Protein AF-A0A2H1W0L1-F1 (afdb_monomer_lite)

Secondary structure (DSSP, 8-state):
-GGGGS--TT-TT--EEEEEE-TTT----TTHHHHHHIIIIISTT-SEEEEEEGGG-GGGGGGTT-SS-EEEEEE------TT--S----TTTT-EEEEEEES--HHHHHHHHHHHHHHHHHHHTT-------B-SSSPPHHHHS-----

Structure (mmCIF, N/CA/C/O backbone):
data_AF-A0A2H1W0L1-F1
#
_entry.id   AF-A0A2H1W0L1-F1
#
loop_
_atom_site.group_PDB
_atom_site.id
_atom_site.type_symbol
_atom_site.label_atom_id
_atom_site.label_alt_id
_atom_site.label_comp_id
_atom_site.label_asym_id
_atom_site.label_entity_id
_atom_site.label_seq_id
_atom_site.pdbx_PDB_ins_code
_atom_site.Cartn_x
_atom_site.Cartn_y
_atom_site.Cartn_z
_atom_site.occupancy
_atom_site.B_iso_or_equiv
_atom_site.auth_seq_id
_atom_site.auth_comp_id
_atom_site.auth_asym_id
_atom_site.auth_atom_id
_atom_site.pdbx_PDB_model_num
ATOM 1 N N . PRO A 1 1 ? -4.816 -17.969 -5.662 1.00 41.06 1 PRO A N 1
ATOM 2 C CA . PRO A 1 1 ? -3.699 -17.313 -4.923 1.00 41.06 1 PRO A CA 1
ATOM 3 C C . PRO A 1 1 ? -4.133 -16.098 -4.077 1.00 41.06 1 PRO A C 1
ATOM 5 O O . PRO A 1 1 ? -3.754 -16.026 -2.918 1.00 41.06 1 PRO A O 1
ATOM 8 N N . VAL A 1 2 ? -5.001 -15.213 -4.593 1.00 36.25 2 VAL A N 1
ATOM 9 C CA . VAL A 1 2 ? -5.600 -14.073 -3.842 1.00 36.25 2 VAL A CA 1
ATOM 10 C C . VAL A 1 2 ? -6.510 -14.516 -2.690 1.00 36.25 2 VAL A C 1
ATOM 12 O O . VAL A 1 2 ? -6.601 -13.862 -1.660 1.00 36.25 2 VAL A O 1
ATOM 15 N N . ILE A 1 3 ? -7.127 -15.689 -2.841 1.00 40.53 3 ILE A N 1
ATOM 16 C CA . ILE A 1 3 ? -8.092 -16.260 -1.894 1.00 40.53 3 ILE A CA 1
ATOM 17 C C . ILE A 1 3 ? -7.439 -16.629 -0.545 1.00 40.53 3 ILE A C 1
ATOM 19 O O . ILE A 1 3 ? -8.099 -16.557 0.485 1.00 40.53 3 ILE A O 1
ATOM 23 N N . TYR A 1 4 ? -6.139 -16.949 -0.508 1.00 39.22 4 TYR A N 1
ATOM 24 C CA . TYR A 1 4 ? -5.483 -17.420 0.723 1.00 39.22 4 TYR A CA 1
ATOM 25 C C . TYR A 1 4 ? -5.163 -16.319 1.740 1.00 39.22 4 TYR A C 1
ATOM 27 O O . TYR A 1 4 ? -4.994 -16.613 2.921 1.00 39.22 4 TYR A O 1
ATOM 35 N N . ILE A 1 5 ? -5.110 -15.054 1.316 1.00 45.59 5 ILE A N 1
ATOM 36 C CA . ILE A 1 5 ? -4.876 -13.921 2.227 1.00 45.59 5 ILE A CA 1
ATOM 37 C C . ILE A 1 5 ? -6.193 -13.474 2.895 1.00 45.59 5 ILE A C 1
ATOM 39 O O . ILE A 1 5 ? -6.174 -12.802 3.923 1.00 45.59 5 ILE A O 1
ATOM 43 N N . LEU A 1 6 ? -7.340 -13.911 2.363 1.00 44.84 6 LEU A N 1
ATOM 44 C CA . LEU A 1 6 ? -8.675 -13.434 2.734 1.00 44.84 6 LEU A CA 1
ATOM 45 C C . LEU A 1 6 ? -9.451 -14.400 3.654 1.00 44.84 6 LEU A C 1
ATOM 47 O O . LEU A 1 6 ? -10.567 -14.102 4.043 1.00 44.84 6 LEU A O 1
ATOM 51 N N . THR A 1 7 ? -8.893 -15.550 4.044 1.00 39.88 7 THR A N 1
ATOM 52 C CA . THR A 1 7 ? -9.587 -16.552 4.891 1.00 39.88 7 THR A CA 1
ATOM 53 C C . THR A 1 7 ? -9.192 -16.541 6.373 1.00 39.88 7 THR A C 1
ATOM 55 O O . THR A 1 7 ? -9.653 -17.382 7.143 1.00 39.88 7 THR A O 1
ATOM 58 N N . LEU A 1 8 ? -8.343 -15.611 6.813 1.00 42.34 8 LEU A N 1
ATOM 59 C CA . LEU A 1 8 ? -7.947 -15.496 8.219 1.00 42.34 8 LEU A CA 1
ATOM 60 C C . LEU A 1 8 ? -8.859 -14.495 8.939 1.00 42.34 8 LEU A C 1
ATOM 62 O O . LEU A 1 8 ? -8.563 -13.302 8.978 1.00 42.34 8 LEU A O 1
ATOM 66 N N . GLY A 1 9 ? -9.917 -15.028 9.564 1.00 39.09 9 GLY A N 1
ATOM 67 C CA . GLY A 1 9 ? -10.988 -14.361 10.334 1.00 39.09 9 GLY A CA 1
ATOM 68 C C . GLY A 1 9 ? -10.601 -13.299 11.380 1.00 39.09 9 GLY A C 1
ATOM 69 O O . GLY A 1 9 ? -11.477 -12.750 12.039 1.00 39.09 9 GLY A O 1
ATOM 70 N N . ALA A 1 10 ? -9.311 -13.002 11.559 1.00 41.56 10 ALA A N 1
ATOM 71 C CA . ALA A 1 10 ? -8.772 -12.011 12.490 1.00 41.56 10 ALA A CA 1
ATOM 72 C C . ALA A 1 10 ? -8.066 -10.819 11.803 1.00 41.56 10 ALA A C 1
ATOM 74 O O . ALA A 1 10 ? -7.763 -9.832 12.469 1.00 41.56 10 ALA A O 1
ATOM 75 N N . LEU A 1 11 ? -7.821 -10.869 10.484 1.00 50.84 11 LEU A N 1
ATOM 76 C CA . LEU A 1 11 ? -7.166 -9.788 9.716 1.00 50.84 11 LEU A CA 1
ATOM 77 C C . LEU A 1 11 ? -8.156 -8.742 9.169 1.00 50.84 11 LEU A C 1
ATOM 79 O O . LEU A 1 11 ? -7.740 -7.787 8.517 1.00 50.84 11 LEU A O 1
ATOM 83 N N . HIS A 1 12 ? -9.454 -8.901 9.446 1.00 57.06 12 HIS A N 1
ATOM 84 C CA . HIS A 1 12 ? -10.579 -8.314 8.699 1.00 57.06 12 HIS A CA 1
ATOM 85 C C . HIS A 1 12 ? -10.745 -6.781 8.815 1.00 57.06 12 HIS A C 1
ATOM 87 O O . HIS A 1 12 ? -11.762 -6.240 8.399 1.00 57.06 12 HIS A O 1
ATOM 93 N N . ALA A 1 13 ? -9.769 -6.053 9.362 1.00 68.62 13 ALA A N 1
ATOM 94 C CA . ALA A 1 13 ? -9.829 -4.592 9.441 1.00 68.62 13 ALA A CA 1
ATOM 95 C C . ALA A 1 13 ? -8.471 -3.887 9.337 1.00 68.62 13 ALA A C 1
ATOM 97 O O . ALA A 1 13 ? -8.425 -2.665 9.451 1.00 68.62 13 ALA A O 1
ATOM 98 N N . LEU A 1 14 ? -7.361 -4.610 9.157 1.00 79.81 14 LEU A N 1
ATOM 99 C CA . LEU A 1 14 ? -6.056 -3.955 9.100 1.00 79.81 14 LEU A CA 1
ATOM 100 C C . LEU A 1 14 ? -5.860 -3.254 7.747 1.00 79.81 14 LEU A C 1
ATOM 102 O O . LEU A 1 14 ? -6.313 -3.772 6.723 1.00 79.81 14 LEU A O 1
ATOM 106 N N . PRO A 1 15 ? -5.171 -2.102 7.709 1.00 87.19 15 PRO A N 1
ATOM 107 C CA . PRO A 1 15 ? -4.677 -1.555 6.457 1.00 87.19 15 PRO A CA 1
ATOM 108 C C . PRO A 1 15 ? -3.723 -2.547 5.777 1.00 87.19 15 PRO A C 1
ATOM 110 O O . PRO A 1 15 ? -2.938 -3.247 6.429 1.00 87.19 15 PRO A O 1
ATOM 113 N N . ILE A 1 16 ? -3.794 -2.588 4.449 1.00 89.88 16 ILE A N 1
ATOM 114 C CA . ILE A 1 16 ? -2.975 -3.449 3.598 1.00 89.88 16 ILE A CA 1
ATOM 115 C C . ILE A 1 16 ? -2.167 -2.554 2.660 1.00 89.88 16 ILE A C 1
ATOM 117 O O . ILE A 1 16 ? -2.737 -1.735 1.948 1.00 89.88 16 ILE A O 1
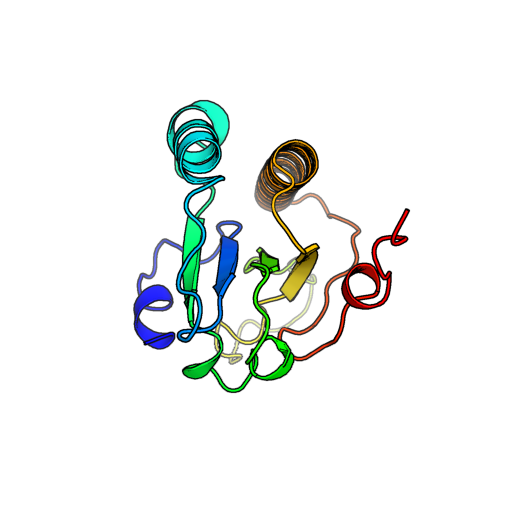ATOM 121 N N . GLY A 1 17 ? -0.850 -2.728 2.634 1.00 91.44 17 GLY A N 1
ATOM 122 C CA . GLY A 1 17 ? 0.007 -2.257 1.551 1.00 91.44 17 GLY A CA 1
ATOM 123 C C . GLY A 1 17 ? 0.331 -3.423 0.621 1.00 91.44 17 GLY A C 1
ATOM 124 O O . GLY A 1 17 ? 0.834 -4.453 1.065 1.00 91.44 17 GLY A O 1
ATOM 125 N N . ALA A 1 18 ? 0.037 -3.282 -0.663 1.00 92.19 18 ALA A N 1
ATOM 126 C CA . ALA A 1 18 ? 0.324 -4.277 -1.682 1.00 92.19 18 ALA A CA 1
ATOM 127 C C . ALA A 1 18 ? 1.395 -3.751 -2.637 1.00 92.19 18 ALA A C 1
ATOM 129 O O . ALA A 1 18 ? 1.230 -2.706 -3.261 1.00 92.19 18 ALA A O 1
ATOM 130 N N . GLU A 1 19 ? 2.484 -4.497 -2.757 1.00 93.62 19 GLU A N 1
ATOM 131 C CA . GLU A 1 19 ? 3.440 -4.376 -3.844 1.00 93.62 19 GLU A CA 1
ATOM 132 C C . GLU A 1 19 ? 2.932 -5.210 -5.021 1.00 93.62 19 GLU A C 1
ATOM 134 O O . GLU A 1 19 ? 2.975 -6.441 -4.994 1.00 93.62 19 GLU A O 1
ATOM 139 N N . ILE A 1 20 ? 2.436 -4.536 -6.047 1.00 93.88 20 ILE A N 1
ATOM 140 C CA . ILE A 1 20 ? 1.946 -5.142 -7.275 1.00 93.88 20 ILE A CA 1
ATOM 141 C C . ILE A 1 20 ? 3.097 -5.177 -8.277 1.00 93.88 20 ILE A C 1
ATOM 143 O O . ILE A 1 20 ? 3.672 -4.138 -8.612 1.00 93.88 20 ILE A O 1
ATOM 147 N N . PHE A 1 21 ? 3.422 -6.372 -8.763 1.00 92.81 21 PHE A N 1
ATOM 148 C CA . PHE A 1 21 ? 4.523 -6.585 -9.698 1.00 92.81 21 PHE A CA 1
ATOM 149 C C . PHE A 1 21 ? 4.108 -7.473 -10.872 1.00 92.81 21 PHE A C 1
ATOM 151 O O . PHE A 1 21 ? 3.166 -8.257 -10.780 1.00 92.81 21 PHE A O 1
ATOM 158 N N . SER A 1 22 ? 4.835 -7.356 -11.981 1.00 91.06 22 SER A N 1
ATOM 159 C CA . SER A 1 22 ? 4.715 -8.252 -13.133 1.00 91.06 22 SER A CA 1
ATOM 160 C C . SER A 1 22 ? 5.688 -9.423 -12.984 1.00 91.06 22 SER A C 1
ATOM 162 O O . SER A 1 22 ? 6.864 -9.220 -12.674 1.00 91.06 22 SER A O 1
ATOM 164 N N . ASN A 1 23 ? 5.237 -10.647 -13.251 1.00 90.62 23 ASN A N 1
ATOM 165 C CA . ASN A 1 23 ? 6.035 -11.874 -13.163 1.00 90.62 23 ASN A CA 1
ATOM 166 C C . ASN A 1 23 ? 7.288 -11.837 -14.051 1.00 90.62 23 ASN A C 1
ATOM 168 O O . ASN A 1 23 ? 8.280 -12.486 -13.733 1.00 90.62 23 ASN A O 1
ATOM 172 N N . ALA A 1 24 ? 7.268 -11.052 -15.133 1.00 89.06 24 ALA A N 1
ATOM 173 C CA . ALA A 1 24 ? 8.428 -10.868 -16.004 1.00 89.06 24 ALA A CA 1
ATOM 174 C C . ALA A 1 24 ? 9.603 -10.149 -15.311 1.00 89.06 24 ALA A C 1
ATOM 176 O O . ALA A 1 24 ? 10.752 -10.359 -15.693 1.00 89.06 24 ALA A O 1
ATOM 177 N N . PHE A 1 25 ? 9.321 -9.313 -14.308 1.00 88.56 25 PHE A N 1
ATOM 178 C CA . PHE A 1 25 ? 10.322 -8.513 -13.590 1.00 88.56 25 PHE A CA 1
ATOM 179 C C . PHE A 1 25 ? 10.491 -8.951 -12.129 1.00 88.56 25 PHE A C 1
ATOM 181 O O . PHE A 1 25 ? 11.540 -8.717 -11.532 1.00 88.56 25 PHE A O 1
ATOM 188 N N . GLY A 1 26 ? 9.488 -9.639 -11.579 1.00 88.38 26 GLY A N 1
ATOM 189 C CA . GLY A 1 26 ? 9.470 -10.097 -10.196 1.00 88.38 26 GLY A CA 1
ATOM 190 C C . GLY A 1 26 ? 9.221 -8.966 -9.191 1.00 88.38 26 GLY A C 1
ATOM 191 O O . GLY A 1 26 ? 9.059 -7.804 -9.570 1.00 88.38 26 GLY A O 1
ATOM 192 N N . PRO A 1 27 ? 9.158 -9.303 -7.893 1.00 87.75 27 PRO A N 1
ATOM 193 C CA . PRO A 1 27 ? 9.007 -8.310 -6.843 1.00 87.75 27 PRO A CA 1
ATOM 194 C C . PRO A 1 27 ? 10.282 -7.475 -6.675 1.00 87.75 27 PRO A C 1
ATOM 196 O O . PRO A 1 27 ? 11.403 -7.986 -6.691 1.00 87.75 27 PRO A O 1
ATOM 199 N N . CYS A 1 28 ? 10.102 -6.189 -6.421 1.00 87.00 28 CYS A N 1
ATOM 200 C CA . CYS A 1 28 ? 11.132 -5.268 -5.989 1.00 87.00 28 CYS A CA 1
ATOM 201 C C . CYS A 1 28 ? 11.543 -5.549 -4.534 1.00 87.00 28 CYS A C 1
ATOM 203 O O . CYS A 1 28 ? 10.715 -5.726 -3.641 1.00 87.00 28 CYS A O 1
ATOM 205 N N . SER A 1 29 ? 12.850 -5.554 -4.269 1.00 87.06 29 SER A N 1
ATOM 206 C CA . SER A 1 29 ? 13.396 -5.683 -2.910 1.00 87.06 29 SER A CA 1
ATOM 207 C C . SER A 1 29 ? 13.845 -4.352 -2.305 1.00 87.06 29 SER A C 1
ATOM 209 O O . SER A 1 29 ? 14.223 -4.291 -1.133 1.00 87.06 29 SER A O 1
ATOM 211 N N . ALA A 1 30 ? 13.805 -3.262 -3.079 1.00 87.00 30 ALA A N 1
ATOM 212 C CA . ALA A 1 30 ? 14.405 -1.990 -2.686 1.00 87.00 30 ALA A CA 1
ATOM 213 C C . ALA A 1 30 ? 13.777 -1.396 -1.411 1.00 87.00 30 ALA A C 1
ATOM 215 O O . ALA A 1 30 ? 14.469 -0.733 -0.638 1.00 87.00 30 ALA A O 1
ATOM 216 N N . LEU A 1 31 ? 12.492 -1.673 -1.157 1.00 86.31 31 LEU A N 1
ATOM 217 C CA . LEU A 1 31 ? 11.776 -1.210 0.036 1.00 86.31 31 LEU A CA 1
ATOM 218 C C . LEU A 1 31 ? 11.654 -2.265 1.151 1.00 86.31 31 LEU A C 1
ATOM 220 O O . LEU A 1 31 ? 11.117 -1.952 2.213 1.00 86.31 31 LEU A O 1
ATOM 224 N N . ASP A 1 32 ? 12.217 -3.469 1.005 1.00 87.19 32 ASP A N 1
ATOM 225 C CA . ASP A 1 32 ? 12.046 -4.558 1.988 1.00 87.19 32 ASP A CA 1
ATOM 226 C C . ASP A 1 32 ? 12.550 -4.185 3.398 1.00 87.19 32 ASP A C 1
ATOM 228 O O . ASP A 1 32 ? 11.961 -4.561 4.421 1.00 87.19 32 ASP A O 1
ATOM 232 N N . ARG A 1 33 ? 13.631 -3.396 3.482 1.00 87.81 33 ARG A N 1
ATOM 233 C CA . ARG A 1 33 ? 14.148 -2.884 4.767 1.00 87.81 33 ARG A CA 1
ATOM 234 C C . ARG A 1 33 ? 13.197 -1.879 5.413 1.00 87.81 33 ARG A C 1
ATOM 236 O O . ARG A 1 33 ? 12.994 -1.918 6.629 1.00 87.81 33 ARG A O 1
ATOM 243 N N . LEU A 1 34 ? 12.604 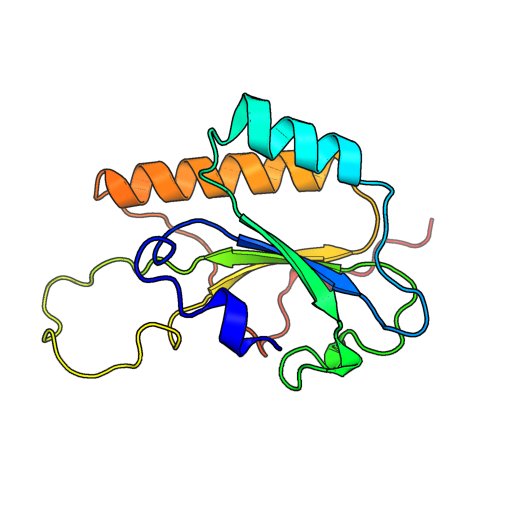-0.997 4.609 1.00 86.06 34 LEU A N 1
ATOM 244 C CA . LEU A 1 34 ? 11.595 -0.054 5.081 1.00 86.06 34 LEU A CA 1
ATOM 245 C C . LEU A 1 34 ? 10.353 -0.809 5.566 1.00 86.06 34 LEU A C 1
ATOM 247 O O . LEU A 1 34 ? 9.857 -0.524 6.651 1.00 86.06 34 LEU A O 1
ATOM 251 N N . PHE A 1 35 ? 9.915 -1.832 4.832 1.00 83.88 35 PHE A N 1
ATOM 252 C CA . PHE A 1 35 ? 8.795 -2.696 5.218 1.00 83.88 35 PHE A CA 1
ATOM 253 C C . PHE A 1 35 ? 9.026 -3.381 6.553 1.00 83.88 35 PHE A C 1
ATOM 255 O O . PHE A 1 35 ? 8.161 -3.340 7.428 1.00 83.88 35 PHE A O 1
ATOM 262 N N . SER A 1 36 ? 10.214 -3.948 6.739 1.00 83.19 36 SER A N 1
ATOM 263 C CA . SER A 1 36 ? 10.596 -4.578 8.002 1.00 83.19 36 SER A CA 1
ATOM 264 C C . SER A 1 36 ? 10.572 -3.569 9.154 1.00 83.19 36 SER A C 1
ATOM 266 O O . SER A 1 36 ? 10.035 -3.861 10.221 1.00 83.19 36 SER A O 1
ATOM 268 N N . THR A 1 37 ? 11.071 -2.352 8.915 1.00 85.19 37 THR A N 1
ATOM 269 C CA . THR A 1 37 ? 11.065 -1.258 9.899 1.00 85.19 37 THR A CA 1
ATOM 270 C C . THR A 1 37 ? 9.643 -0.835 10.260 1.00 85.19 37 THR A C 1
ATOM 272 O O . THR A 1 37 ? 9.308 -0.765 11.439 1.00 85.19 37 THR A O 1
ATOM 275 N N . ILE A 1 38 ? 8.777 -0.599 9.271 1.00 83.62 38 ILE A N 1
ATOM 276 C CA . ILE A 1 38 ? 7.381 -0.208 9.501 1.00 83.62 38 ILE A CA 1
ATOM 277 C C . ILE A 1 38 ? 6.644 -1.314 10.258 1.00 83.62 38 ILE A C 1
ATOM 279 O O . ILE A 1 38 ? 5.989 -1.042 11.266 1.00 83.62 38 ILE A O 1
ATOM 283 N N . LYS A 1 39 ? 6.772 -2.565 9.808 1.00 78.00 39 LYS A N 1
ATOM 284 C CA . LYS A 1 39 ? 6.067 -3.703 10.399 1.00 78.00 39 LYS A CA 1
ATOM 285 C C . LYS A 1 39 ? 6.450 -3.910 11.865 1.00 78.00 39 LYS A C 1
ATOM 287 O O . LYS A 1 39 ? 5.560 -3.994 12.708 1.00 78.00 39 LYS A O 1
ATOM 292 N N . MET A 1 40 ? 7.751 -3.947 12.155 1.00 74.81 40 MET A N 1
ATOM 293 C CA . MET A 1 40 ? 8.269 -4.267 13.488 1.00 74.81 40 MET A CA 1
ATOM 294 C C . MET A 1 40 ? 8.241 -3.078 14.448 1.00 74.81 40 MET A C 1
ATOM 296 O O . MET A 1 40 ? 7.899 -3.256 15.611 1.00 74.81 40 MET A O 1
ATOM 300 N N . ASN A 1 41 ? 8.585 -1.876 13.980 1.00 75.81 41 ASN A N 1
ATOM 301 C CA . ASN A 1 41 ? 8.845 -0.753 14.884 1.00 75.81 41 ASN A CA 1
ATOM 302 C C . ASN A 1 41 ? 7.675 0.225 14.989 1.00 75.81 41 ASN A C 1
ATOM 304 O O . ASN A 1 41 ? 7.529 0.873 16.020 1.00 75.81 41 ASN A O 1
ATOM 308 N N . TRP A 1 42 ? 6.884 0.406 13.925 1.00 75.88 42 TRP A N 1
ATOM 309 C CA . TRP A 1 42 ? 5.889 1.491 13.869 1.00 75.88 42 TRP A CA 1
ATOM 310 C C . TRP A 1 42 ? 4.453 0.987 13.907 1.00 75.88 42 TRP A C 1
ATOM 312 O O . TRP A 1 42 ? 3.606 1.579 14.568 1.00 75.88 42 TRP A O 1
ATOM 322 N N . SER A 1 43 ? 4.167 -0.092 13.183 1.00 78.12 43 SER A N 1
ATOM 323 C CA . SER A 1 43 ? 2.804 -0.599 13.038 1.00 78.12 43 SER A CA 1
ATOM 324 C C . SER A 1 43 ? 2.400 -1.567 14.144 1.00 78.12 43 SER A C 1
ATOM 326 O O . SER A 1 43 ? 1.206 -1.794 14.307 1.00 78.12 43 SER A O 1
ATOM 328 N N . ASP A 1 44 ? 3.351 -2.140 14.896 1.00 80.62 44 ASP A N 1
ATOM 329 C CA . ASP A 1 44 ? 3.064 -3.169 15.910 1.00 80.62 44 ASP A CA 1
ATOM 330 C C . ASP A 1 44 ? 2.209 -4.312 15.314 1.00 80.62 44 ASP A C 1
ATOM 332 O O . ASP A 1 44 ? 1.183 -4.724 15.852 1.00 80.62 44 ASP A O 1
ATOM 336 N N . GLY A 1 45 ? 2.563 -4.729 14.090 1.00 77.31 45 GLY A N 1
ATOM 337 C CA . GLY A 1 45 ? 1.826 -5.736 13.320 1.00 77.31 45 GLY A CA 1
ATOM 338 C C . GLY A 1 45 ? 0.476 -5.290 12.739 1.00 77.31 45 GLY A C 1
ATOM 339 O O . GLY A 1 45 ? -0.208 -6.113 12.134 1.00 77.31 45 GLY A O 1
ATOM 340 N N . LYS A 1 46 ? 0.082 -4.017 12.874 1.00 84.00 46 LYS A N 1
ATOM 341 C CA . LYS A 1 46 ? -1.223 -3.492 12.417 1.00 84.00 46 LYS A CA 1
ATOM 342 C C . LYS A 1 46 ? -1.250 -3.069 10.945 1.00 84.00 46 LYS A C 1
ATOM 344 O O . LYS A 1 46 ? -2.278 -2.593 10.487 1.00 84.00 46 LYS A O 1
ATOM 349 N N . LEU A 1 47 ? -0.152 -3.227 10.206 1.00 85.69 47 LEU A N 1
ATOM 350 C CA . LEU A 1 47 ? -0.103 -3.055 8.752 1.00 85.69 47 LEU A CA 1
ATOM 351 C C . LEU A 1 47 ? 0.316 -4.375 8.107 1.00 85.69 47 LEU A C 1
ATOM 353 O O . LEU A 1 47 ? 1.365 -4.936 8.440 1.00 85.69 47 LEU A O 1
ATOM 357 N N . ILE A 1 48 ? -0.491 -4.856 7.167 1.00 86.50 48 ILE A N 1
ATOM 358 C CA . ILE A 1 48 ? -0.169 -6.040 6.370 1.00 86.50 48 ILE A CA 1
ATOM 359 C C . ILE A 1 48 ? 0.555 -5.575 5.113 1.00 86.50 48 ILE A C 1
ATOM 361 O O . ILE A 1 48 ? 0.125 -4.625 4.468 1.00 86.50 48 ILE A O 1
ATOM 365 N N . LEU A 1 49 ? 1.636 -6.263 4.754 1.00 86.56 49 LEU A N 1
ATOM 366 C CA . LEU A 1 49 ? 2.364 -6.020 3.515 1.00 86.56 49 LEU A CA 1
ATOM 367 C C . LEU A 1 49 ? 2.338 -7.277 2.657 1.00 86.56 49 LEU A C 1
ATOM 369 O O . LEU A 1 49 ? 2.716 -8.353 3.126 1.00 86.56 49 LEU A O 1
ATOM 373 N N . LEU A 1 50 ? 1.862 -7.131 1.424 1.00 88.81 50 LEU A N 1
ATOM 374 C CA . LEU A 1 50 ? 1.676 -8.216 0.468 1.00 88.81 50 LEU A CA 1
ATOM 375 C C . LEU A 1 50 ? 2.524 -7.965 -0.772 1.00 88.81 50 LEU A C 1
ATOM 377 O O . LEU A 1 50 ? 2.620 -6.830 -1.228 1.00 88.81 50 LEU A O 1
ATOM 381 N N . LYS A 1 51 ? 3.073 -9.034 -1.348 1.00 91.25 51 LYS A N 1
ATOM 382 C CA . LYS A 1 51 ? 3.634 -9.021 -2.701 1.00 91.25 51 LYS A CA 1
ATOM 383 C C . LYS A 1 51 ? 2.667 -9.752 -3.615 1.00 91.25 51 LYS A C 1
ATOM 385 O O . LYS A 1 51 ? 2.256 -10.871 -3.305 1.00 91.25 51 LYS A O 1
ATOM 390 N N . VAL A 1 52 ? 2.260 -9.098 -4.692 1.00 92.31 52 VAL A N 1
ATOM 391 C CA . VAL A 1 52 ? 1.072 -9.462 -5.456 1.00 92.31 52 VAL A CA 1
ATOM 392 C C . VAL A 1 52 ? 1.411 -9.520 -6.953 1.00 92.31 52 VAL A C 1
ATOM 394 O O . VAL A 1 52 ? 1.650 -8.473 -7.556 1.00 92.31 52 VAL A O 1
ATOM 397 N N . PRO A 1 53 ? 1.424 -10.714 -7.576 1.00 92.31 53 PRO A N 1
ATOM 398 C CA . PRO A 1 53 ? 1.672 -10.842 -9.009 1.00 92.31 53 PRO A CA 1
ATOM 399 C C . PRO A 1 53 ? 0.443 -10.387 -9.813 1.00 92.31 53 PRO A C 1
ATOM 401 O O . PRO A 1 53 ? -0.621 -11.009 -9.759 1.00 92.31 53 PRO A O 1
ATOM 404 N N . ALA A 1 54 ? 0.579 -9.304 -10.580 1.00 92.81 54 ALA A N 1
ATOM 405 C CA . ALA A 1 54 ? -0.492 -8.721 -11.396 1.00 92.81 54 ALA A CA 1
ATOM 406 C C . ALA A 1 54 ? -0.975 -9.662 -12.514 1.00 92.81 54 ALA A C 1
ATOM 408 O O . ALA A 1 54 ? -2.136 -9.623 -12.932 1.00 92.81 54 ALA A O 1
ATOM 409 N N . ASP A 1 55 ? -0.094 -10.527 -13.014 1.00 91.44 55 ASP A N 1
ATOM 410 C CA . ASP A 1 55 ? -0.409 -11.461 -14.098 1.00 91.44 55 ASP A CA 1
ATOM 411 C C . ASP A 1 55 ? -1.427 -12.529 -13.679 1.00 91.44 55 ASP A C 1
ATOM 413 O O . ASP A 1 55 ? -2.205 -13.000 -14.506 1.00 91.44 55 ASP A O 1
ATOM 417 N N . GLU A 1 56 ? -1.500 -12.852 -12.386 1.00 90.75 56 GLU A N 1
ATOM 418 C CA . GLU A 1 56 ? -2.387 -13.893 -11.849 1.00 90.75 56 GLU A CA 1
ATOM 419 C C . GLU A 1 56 ? -3.761 -13.364 -11.413 1.00 90.75 56 GLU A C 1
ATOM 421 O O . GLU A 1 56 ? -4.624 -14.139 -10.996 1.00 90.75 56 GLU A O 1
ATOM 426 N N . ILE A 1 57 ? -3.967 -12.044 -11.463 1.00 88.56 57 ILE A N 1
ATOM 427 C CA . ILE A 1 57 ? -5.111 -11.381 -10.834 1.00 88.56 57 ILE A CA 1
ATOM 428 C C . ILE A 1 57 ? -5.788 -10.467 -11.846 1.00 88.56 57 ILE A C 1
ATOM 430 O O . ILE A 1 57 ? -5.237 -9.448 -12.251 1.00 88.56 57 ILE A O 1
ATOM 434 N N . GLU A 1 58 ? -7.008 -10.825 -12.239 1.00 88.44 58 GLU A N 1
ATOM 435 C CA . GLU A 1 58 ? -7.758 -10.130 -13.289 1.00 88.44 58 GLU A CA 1
ATOM 436 C C . GLU A 1 58 ? -7.986 -8.645 -12.977 1.00 88.44 58 GLU A C 1
ATOM 438 O O . GLU A 1 58 ? -7.695 -7.792 -13.811 1.00 88.44 58 GLU A O 1
ATOM 443 N N . VAL A 1 59 ? -8.389 -8.308 -11.748 1.00 88.38 59 VAL A N 1
ATOM 444 C CA . VAL A 1 59 ? -8.612 -6.908 -11.335 1.00 88.38 59 VAL A CA 1
ATOM 445 C C . VAL A 1 59 ? -7.341 -6.042 -11.393 1.00 88.38 59 VAL A C 1
ATOM 447 O O . VAL A 1 59 ? -7.413 -4.822 -11.543 1.00 88.38 59 VAL A O 1
ATOM 450 N N . LEU A 1 60 ? -6.160 -6.663 -11.344 1.00 90.94 60 LEU A N 1
ATOM 451 C CA . LEU A 1 60 ? -4.866 -5.979 -11.415 1.00 90.94 60 LEU A CA 1
ATOM 452 C C . LEU A 1 60 ? -4.251 -6.006 -12.819 1.00 90.94 60 LEU A C 1
ATOM 454 O O . LEU A 1 60 ? -3.110 -5.576 -12.993 1.00 90.94 60 LEU A O 1
ATOM 458 N N . GLN A 1 61 ? -4.995 -6.451 -13.839 1.00 90.81 61 GLN A N 1
ATOM 459 C CA . GLN A 1 61 ? -4.464 -6.605 -15.195 1.00 90.81 61 GLN A CA 1
ATOM 460 C C . GLN A 1 61 ? -3.864 -5.318 -15.782 1.00 90.81 61 GLN A C 1
ATOM 462 O O . GLN A 1 61 ? -2.933 -5.384 -16.580 1.00 90.81 61 GLN A O 1
ATOM 467 N N . ARG A 1 62 ? -4.339 -4.143 -15.344 1.00 90.38 62 ARG A N 1
ATOM 468 C CA . ARG A 1 62 ? -3.824 -2.829 -15.773 1.00 90.38 62 ARG A CA 1
ATOM 469 C C . ARG A 1 62 ? -2.362 -2.568 -15.382 1.00 90.38 62 ARG 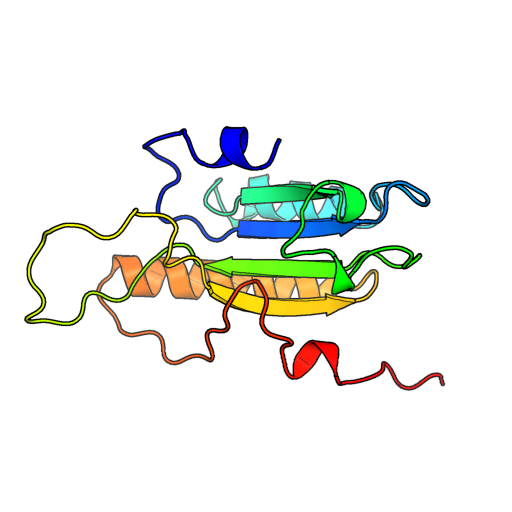A C 1
ATOM 471 O O . ARG A 1 62 ? -1.722 -1.684 -15.949 1.00 90.38 62 ARG A O 1
ATOM 478 N N . PHE A 1 63 ? -1.828 -3.335 -14.433 1.00 90.69 63 PHE A N 1
ATOM 479 C CA . PHE A 1 63 ? -0.433 -3.254 -13.993 1.00 90.69 63 PHE A CA 1
ATOM 480 C C . PHE A 1 63 ? 0.464 -4.327 -14.623 1.00 90.69 63 PHE A C 1
ATOM 482 O O . PHE A 1 63 ? 1.654 -4.388 -14.314 1.00 90.69 63 PHE A O 1
ATOM 489 N N . ARG A 1 64 ? -0.071 -5.168 -15.518 1.00 89.81 64 ARG A N 1
ATOM 490 C CA . ARG A 1 64 ? 0.727 -6.172 -16.232 1.00 89.81 64 ARG A CA 1
ATOM 491 C C . ARG A 1 64 ? 1.741 -5.518 -17.160 1.00 89.81 64 ARG A C 1
ATOM 493 O O . ARG A 1 64 ? 1.554 -4.396 -17.630 1.00 89.81 64 ARG A O 1
ATOM 500 N N . HIS A 1 65 ? 2.812 -6.261 -17.435 1.00 86.81 65 HIS A N 1
ATOM 501 C CA . HIS A 1 65 ? 3.884 -5.873 -18.360 1.00 86.81 65 HIS A CA 1
ATOM 502 C C . HIS A 1 65 ? 4.615 -4.569 -18.005 1.00 86.81 65 HIS A C 1
ATOM 504 O O . HIS A 1 65 ? 5.343 -4.032 -18.836 1.00 86.81 65 HIS A O 1
ATOM 510 N N . GLN A 1 66 ? 4.468 -4.077 -16.775 1.00 85.31 66 GLN A N 1
ATOM 511 C CA . GLN A 1 66 ? 5.203 -2.914 -16.294 1.00 85.31 66 GLN A CA 1
ATOM 512 C C . GLN A 1 66 ? 6.464 -3.353 -15.550 1.00 85.31 66 GLN A C 1
ATOM 514 O O . GLN A 1 66 ? 6.426 -4.312 -14.779 1.00 85.31 66 GLN A O 1
ATOM 519 N N . SER A 1 67 ? 7.578 -2.664 -15.806 1.00 84.19 67 SER A N 1
ATOM 520 C CA . SER A 1 67 ? 8.875 -2.943 -15.175 1.00 84.19 67 SER A CA 1
ATOM 521 C C . SER A 1 67 ? 9.018 -2.333 -13.785 1.00 84.19 67 SER A C 1
ATOM 523 O O . SER A 1 67 ? 9.844 -2.784 -12.998 1.00 84.19 67 SER A O 1
ATOM 525 N N . GLU A 1 68 ? 8.240 -1.295 -13.489 1.00 86.81 68 GLU A N 1
ATOM 526 C CA . GLU A 1 68 ? 8.251 -0.628 -12.191 1.00 86.81 68 GLU A CA 1
ATOM 527 C C . GLU A 1 68 ? 7.200 -1.240 -11.258 1.00 86.81 68 GLU A C 1
ATOM 529 O O . GLU A 1 68 ? 6.074 -1.498 -11.701 1.00 86.81 68 GLU A O 1
ATOM 534 N N . PRO A 1 69 ? 7.525 -1.441 -9.966 1.00 88.44 69 PRO A N 1
ATOM 535 C CA . PRO A 1 69 ? 6.539 -1.879 -8.993 1.00 88.44 69 PRO A CA 1
ATOM 536 C C . PRO A 1 69 ? 5.480 -0.794 -8.790 1.00 88.44 69 PRO A C 1
ATOM 538 O O . PRO A 1 69 ? 5.768 0.409 -8.828 1.00 88.44 69 PRO A O 1
ATOM 541 N N . VAL A 1 70 ? 4.254 -1.233 -8.527 1.00 93.00 70 VAL A N 1
ATOM 542 C CA . VAL A 1 70 ? 3.151 -0.361 -8.128 1.00 93.00 70 VAL A CA 1
ATOM 543 C C . VAL A 1 70 ? 2.811 -0.654 -6.680 1.00 93.00 70 VAL A C 1
ATOM 545 O O . VAL A 1 70 ? 2.560 -1.798 -6.316 1.00 93.00 70 VAL A O 1
ATOM 548 N N . TYR A 1 71 ? 2.776 0.379 -5.851 1.00 93.62 71 TYR A N 1
ATOM 549 C CA . TYR A 1 71 ? 2.340 0.260 -4.470 1.00 93.62 71 TYR A CA 1
ATOM 550 C C . TYR A 1 71 ? 0.897 0.724 -4.359 1.00 93.62 71 TYR A C 1
ATOM 552 O O . TYR A 1 71 ? 0.570 1.855 -4.713 1.00 93.62 71 TYR A O 1
ATOM 560 N N . MET A 1 72 ? 0.037 -0.160 -3.867 1.00 93.94 72 MET A N 1
ATOM 561 C CA . MET A 1 72 ? -1.385 0.088 -3.664 1.00 93.94 72 MET A CA 1
ATOM 562 C C . MET A 1 72 ? -1.724 -0.105 -2.191 1.00 93.94 72 MET A C 1
ATOM 564 O O . MET A 1 72 ? -1.484 -1.172 -1.629 1.00 93.94 72 MET A O 1
ATOM 568 N N . PHE A 1 73 ? -2.309 0.912 -1.570 1.00 93.00 73 PHE A N 1
ATOM 569 C CA . PHE A 1 73 ? -2.849 0.809 -0.221 1.00 93.00 73 PHE A CA 1
ATOM 570 C C . PHE A 1 73 ? -4.348 0.547 -0.278 1.00 93.00 73 PHE A C 1
ATOM 572 O O . PHE A 1 73 ? -5.089 1.190 -1.026 1.00 93.00 73 PHE A O 1
ATOM 579 N N . ILE A 1 74 ? -4.773 -0.438 0.506 1.00 90.31 74 ILE A N 1
ATOM 580 C CA . ILE A 1 74 ? -6.133 -0.956 0.534 1.00 90.31 74 ILE A CA 1
ATOM 581 C C . ILE A 1 74 ? -6.642 -0.879 1.970 1.00 90.31 74 ILE A C 1
ATOM 583 O O . ILE A 1 74 ? -6.014 -1.365 2.916 1.00 90.31 74 ILE A O 1
ATOM 587 N N . SER A 1 75 ? -7.820 -0.289 2.117 1.00 84.31 75 SER A N 1
ATOM 588 C CA . SER A 1 75 ? -8.579 -0.266 3.356 1.00 84.31 75 SER A CA 1
ATOM 589 C C . SER A 1 75 ? -9.699 -1.292 3.275 1.00 84.31 75 SER A C 1
ATOM 591 O O . SER A 1 75 ? -10.551 -1.229 2.391 1.00 84.31 75 SER A O 1
ATOM 593 N N . ALA A 1 76 ? -9.679 -2.248 4.203 1.00 69.81 76 ALA A N 1
ATOM 594 C CA . ALA A 1 76 ? -10.704 -3.282 4.341 1.00 69.81 76 ALA A CA 1
ATOM 595 C C . ALA A 1 76 ? -11.747 -2.950 5.429 1.00 69.81 76 ALA A C 1
ATOM 597 O O . ALA A 1 76 ? -12.590 -3.781 5.750 1.00 69.81 76 ALA A O 1
ATOM 598 N N . PHE A 1 77 ? -11.699 -1.749 6.018 1.00 68.31 77 PHE A N 1
ATOM 599 C CA . PHE A 1 77 ? -12.599 -1.342 7.096 1.00 68.31 77 PHE A CA 1
ATOM 600 C C . PHE A 1 77 ? -13.663 -0.359 6.591 1.00 68.31 77 PHE A C 1
ATOM 602 O O . PHE A 1 77 ? -13.354 0.704 6.060 1.00 68.31 77 PHE A O 1
ATOM 609 N N . PHE A 1 78 ? -14.941 -0.703 6.778 1.00 58.91 78 PHE A N 1
ATOM 610 C CA . PHE A 1 78 ? -16.059 0.160 6.394 1.00 58.91 78 PHE A CA 1
ATOM 611 C C . PHE A 1 78 ? -16.469 1.079 7.551 1.00 58.91 78 PHE A C 1
ATOM 613 O O . PHE A 1 78 ? -16.556 0.662 8.714 1.00 58.91 78 PHE A O 1
ATOM 620 N N . GLN A 1 79 ? -16.780 2.336 7.236 1.00 49.31 79 GLN A N 1
ATOM 621 C CA . GLN A 1 79 ? -17.440 3.234 8.173 1.00 49.31 79 GLN A CA 1
ATOM 622 C C . GLN A 1 79 ? -18.897 2.791 8.322 1.00 49.31 79 GLN A C 1
ATOM 624 O O . GLN A 1 79 ? -19.680 2.827 7.377 1.00 49.31 79 GLN A O 1
ATOM 629 N N . ARG A 1 80 ? -19.280 2.350 9.520 1.00 45.09 80 ARG A N 1
ATOM 630 C CA . ARG A 1 80 ? -20.654 1.937 9.811 1.00 45.09 80 ARG A CA 1
ATOM 631 C C . ARG A 1 80 ? -21.615 3.105 9.562 1.00 45.09 80 ARG A C 1
ATOM 633 O O . ARG A 1 80 ? -21.693 4.024 10.375 1.00 45.09 80 ARG A O 1
ATOM 640 N N . VAL A 1 81 ? -22.384 3.053 8.477 1.00 45.53 81 VAL A N 1
ATOM 641 C CA . VAL A 1 81 ? -23.523 3.958 8.279 1.00 45.53 81 VAL A CA 1
ATOM 642 C C . VAL A 1 81 ? -24.575 3.590 9.327 1.00 45.53 81 VAL A C 1
ATOM 644 O O . VAL A 1 81 ? -25.043 2.449 9.383 1.00 45.53 81 VAL A O 1
ATOM 647 N N . LYS A 1 82 ? -24.926 4.527 10.216 1.00 42.53 82 LYS A N 1
ATOM 648 C CA . LYS A 1 82 ? -26.031 4.325 11.165 1.00 42.53 82 LYS A CA 1
ATOM 649 C C . LYS A 1 82 ? -27.322 4.121 10.361 1.00 42.53 82 LYS A C 1
ATOM 651 O O . LYS A 1 82 ? -27.774 5.053 9.714 1.00 42.53 82 LYS A O 1
ATOM 656 N N . GLY A 1 83 ? -27.905 2.921 10.424 1.00 46.78 83 GLY A N 1
ATOM 657 C CA . GLY A 1 83 ? -29.232 2.634 9.864 1.00 46.78 83 GLY A CA 1
ATOM 658 C C . GLY A 1 83 ? -29.310 1.543 8.791 1.00 46.78 83 GLY A C 1
ATOM 659 O O . GLY A 1 83 ? -30.425 1.185 8.430 1.00 46.78 83 GLY A O 1
ATOM 660 N N . LEU A 1 84 ? -28.195 0.973 8.308 1.00 45.25 84 LEU A N 1
ATOM 661 C CA . LEU A 1 84 ? -28.261 -0.159 7.367 1.00 45.25 84 LEU A CA 1
ATOM 662 C C . LEU A 1 84 ? -28.388 -1.523 8.084 1.00 45.25 84 LEU A C 1
ATOM 664 O O . LEU A 1 84 ? -27.711 -1.745 9.097 1.00 45.25 84 LEU A O 1
ATOM 668 N N . PRO A 1 85 ? -29.235 -2.445 7.579 1.00 44.88 85 PRO A N 1
ATOM 669 C CA . PRO A 1 85 ? -29.429 -3.767 8.163 1.00 44.88 85 PRO A CA 1
ATOM 670 C C . PRO A 1 85 ? -28.186 -4.655 8.019 1.00 44.88 85 PRO A C 1
ATOM 672 O O . PRO A 1 85 ? -27.406 -4.556 7.079 1.00 44.88 85 PRO A O 1
ATOM 675 N N . LYS A 1 86 ? -28.020 -5.547 8.998 1.00 49.34 86 LYS A N 1
ATOM 676 C CA . LYS A 1 86 ? -26.814 -6.341 9.283 1.00 49.34 86 LYS A CA 1
ATOM 677 C C . LYS A 1 86 ? -26.586 -7.533 8.334 1.00 49.34 86 LYS A C 1
ATOM 679 O O . LYS A 1 86 ? -25.805 -8.412 8.680 1.00 49.34 86 LYS A O 1
ATOM 684 N N . GLN A 1 87 ? -27.308 -7.644 7.218 1.00 46.31 87 GLN A N 1
ATOM 685 C CA . GLN A 1 87 ? -27.395 -8.900 6.468 1.00 46.31 87 GLN A CA 1
ATOM 686 C C . GLN A 1 87 ? -26.934 -8.768 5.013 1.00 46.31 87 GLN A C 1
ATOM 688 O O . GLN A 1 87 ? -27.430 -7.935 4.263 1.00 46.31 87 GLN A O 1
ATOM 693 N N . SER A 1 88 ? -25.993 -9.662 4.685 1.00 42.69 88 SER A N 1
ATOM 694 C CA . SER A 1 88 ? -25.615 -10.183 3.366 1.00 42.69 88 SER A CA 1
ATOM 695 C C . SER A 1 88 ? -24.984 -9.224 2.355 1.00 42.69 88 SER A C 1
ATOM 697 O O . SER A 1 88 ? -25.529 -9.026 1.275 1.00 42.69 88 SER A O 1
ATOM 699 N N . LEU A 1 89 ? -23.778 -8.739 2.644 1.00 43.19 89 LEU A N 1
ATOM 700 C CA . LEU A 1 89 ? -22.786 -8.510 1.589 1.00 43.19 89 LEU A CA 1
ATOM 701 C C . LEU A 1 89 ? -21.532 -9.319 1.954 1.00 43.19 89 LEU A C 1
ATOM 703 O O . LEU A 1 89 ? -21.184 -9.346 3.140 1.00 43.19 89 LEU A O 1
ATOM 707 N N . PRO A 1 90 ? -20.884 -10.023 1.007 1.00 41.94 90 PRO A N 1
ATOM 708 C CA . PRO A 1 90 ? -19.613 -10.689 1.265 1.00 41.94 90 PRO A CA 1
ATOM 709 C C . PRO A 1 90 ? -18.640 -9.672 1.867 1.00 41.94 90 PRO A C 1
ATOM 711 O O . PRO A 1 90 ? -18.455 -8.590 1.313 1.00 41.94 90 PRO A O 1
ATOM 714 N N . GLU A 1 91 ? -18.017 -10.006 2.999 1.00 47.69 91 GLU A N 1
ATOM 715 C CA . GLU A 1 91 ? -17.191 -9.087 3.805 1.00 47.69 91 GLU A CA 1
ATOM 716 C C . GLU A 1 91 ? -16.041 -8.415 3.017 1.00 47.69 91 GLU A C 1
ATOM 718 O O . GLU A 1 91 ? -15.508 -7.397 3.451 1.00 47.69 91 GLU A O 1
ATOM 723 N N . PHE A 1 92 ? -15.710 -8.931 1.826 1.00 50.75 92 PHE A N 1
ATOM 724 C CA . PHE A 1 92 ? -14.629 -8.473 0.950 1.00 50.75 92 PHE A CA 1
ATOM 725 C C . PHE A 1 92 ? -15.053 -7.536 -0.194 1.00 50.75 92 PHE A C 1
ATOM 727 O O . PHE A 1 92 ? -14.179 -6.912 -0.793 1.00 50.75 92 PHE A O 1
ATOM 734 N N . GLU A 1 93 ? -16.352 -7.351 -0.471 1.00 52.19 93 GLU A N 1
ATOM 735 C CA . GLU A 1 93 ? -16.828 -6.384 -1.492 1.00 52.19 93 GLU A CA 1
ATOM 736 C C . GLU A 1 93 ? -16.532 -4.915 -1.123 1.00 52.19 93 GLU A C 1
ATOM 738 O O . GLU A 1 93 ? -16.727 -3.989 -1.916 1.00 52.19 93 GLU A O 1
ATOM 743 N N . ASN A 1 94 ? -16.023 -4.685 0.088 1.00 63.41 94 ASN A N 1
ATOM 744 C CA . ASN A 1 94 ? -15.765 -3.364 0.647 1.00 63.41 94 ASN A CA 1
ATOM 745 C C . ASN A 1 94 ? -14.283 -2.988 0.720 1.00 63.41 94 ASN A C 1
ATOM 747 O O . ASN A 1 94 ? -13.965 -1.940 1.279 1.00 63.41 94 ASN A O 1
ATOM 751 N N . ALA A 1 95 ? -13.380 -3.797 0.156 1.00 76.94 95 ALA A N 1
ATOM 752 C CA . ALA A 1 95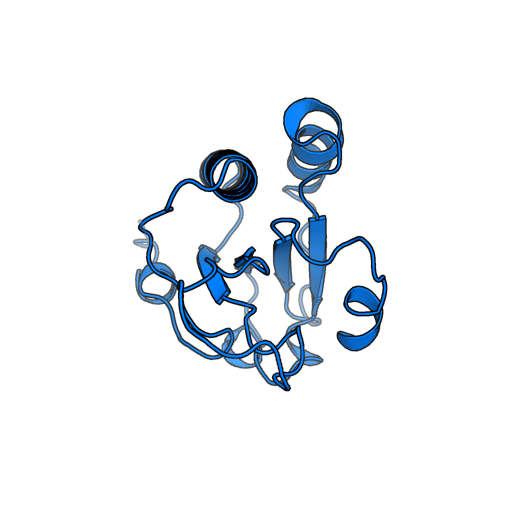 ? -12.002 -3.362 -0.029 1.00 76.94 95 ALA A CA 1
ATOM 753 C C . ALA A 1 95 ? -11.987 -2.120 -0.932 1.00 76.94 95 ALA A C 1
ATOM 755 O O . ALA A 1 95 ? -12.552 -2.124 -2.031 1.00 76.94 95 ALA A O 1
ATOM 756 N N . ARG A 1 96 ? -11.378 -1.039 -0.448 1.00 86.88 96 ARG A N 1
ATOM 757 C CA . ARG A 1 96 ? -11.240 0.208 -1.200 1.00 86.88 96 ARG A CA 1
ATOM 758 C C . ARG A 1 96 ? -9.783 0.599 -1.297 1.00 86.88 96 ARG A C 1
ATOM 760 O O . ARG A 1 96 ? -9.056 0.556 -0.304 1.00 86.88 96 ARG A O 1
ATOM 767 N N . VAL A 1 97 ? -9.375 0.997 -2.492 1.00 91.06 97 VAL A N 1
ATOM 768 C CA . VAL A 1 97 ? -8.069 1.599 -2.730 1.00 91.06 97 VAL A CA 1
ATOM 769 C C . VAL A 1 97 ? -8.082 3.001 -2.142 1.00 91.06 97 VAL A C 1
ATOM 771 O O . VAL A 1 97 ? -9.005 3.779 -2.386 1.00 91.06 97 VAL A O 1
ATOM 774 N N . THR A 1 98 ? -7.066 3.316 -1.350 1.00 91.94 98 THR A N 1
ATOM 775 C CA . THR A 1 98 ? -6.913 4.626 -0.702 1.00 91.94 98 THR A CA 1
ATOM 776 C C . THR A 1 98 ? -5.787 5.435 -1.325 1.00 91.94 98 THR A C 1
ATOM 778 O O . THR A 1 98 ? -5.852 6.663 -1.359 1.00 91.94 98 THR A O 1
ATOM 781 N N . LYS A 1 99 ? -4.754 4.750 -1.824 1.00 93.38 99 LYS A N 1
ATOM 782 C CA . LYS A 1 99 ? -3.597 5.361 -2.469 1.00 93.38 99 LYS A CA 1
ATOM 783 C C . LYS A 1 99 ? -2.964 4.392 -3.456 1.00 93.38 99 LYS A C 1
ATOM 785 O O . LYS A 1 99 ? -2.865 3.197 -3.169 1.00 93.38 99 LYS A O 1
ATOM 790 N N . VAL A 1 100 ? -2.476 4.924 -4.571 1.00 93.50 100 VAL A N 1
ATOM 791 C CA . VAL A 1 100 ? -1.602 4.209 -5.504 1.00 93.50 100 VAL A CA 1
ATOM 792 C C . VAL A 1 100 ? -0.410 5.098 -5.832 1.00 93.50 100 VAL A C 1
ATOM 794 O O . VAL A 1 100 ? -0.562 6.308 -5.955 1.00 93.50 100 VAL A O 1
ATOM 797 N N . PHE A 1 101 ? 0.780 4.525 -5.963 1.00 91.81 101 PHE A N 1
ATOM 798 C CA . PHE A 1 101 ? 1.925 5.210 -6.564 1.00 91.81 101 PHE A CA 1
ATOM 799 C C . PHE A 1 101 ? 2.880 4.206 -7.206 1.00 91.81 101 PHE A C 1
ATOM 801 O O . PHE A 1 101 ? 2.802 2.998 -6.969 1.00 91.81 101 PHE A O 1
ATOM 808 N N . ARG A 1 102 ? 3.762 4.713 -8.065 1.00 89.12 102 ARG A N 1
ATOM 809 C CA . ARG A 1 102 ? 4.665 3.914 -8.899 1.00 89.12 102 ARG A CA 1
ATOM 810 C C . ARG A 1 102 ? 6.113 4.141 -8.498 1.00 89.12 102 ARG A C 1
ATOM 812 O O . ARG A 1 102 ? 6.470 5.227 -8.048 1.00 89.12 102 ARG A O 1
ATOM 819 N N . GLY A 1 103 ? 6.933 3.121 -8.720 1.00 87.75 103 GLY A N 1
ATOM 820 C CA . GLY A 1 103 ? 8.369 3.202 -8.502 1.00 87.75 103 GLY A CA 1
ATOM 821 C C . GLY A 1 103 ? 8.763 3.129 -7.028 1.00 87.75 103 GLY A C 1
ATOM 822 O O . GLY A 1 103 ? 7.949 2.928 -6.126 1.00 87.75 103 GLY A O 1
ATOM 823 N N . VAL A 1 104 ? 10.066 3.235 -6.789 1.00 88.69 104 VAL A N 1
ATOM 824 C CA . VAL A 1 104 ? 10.671 3.067 -5.465 1.00 88.69 104 VAL A CA 1
ATOM 825 C C . VAL A 1 104 ? 10.754 4.422 -4.766 1.00 88.69 104 VAL A C 1
ATOM 827 O O . VAL A 1 104 ? 11.767 5.111 -4.857 1.00 88.69 104 VAL A O 1
ATOM 830 N N . ASP A 1 105 ? 9.696 4.786 -4.044 1.00 90.06 105 ASP A N 1
ATOM 831 C CA . ASP A 1 105 ? 9.657 5.994 -3.216 1.00 90.06 105 ASP A CA 1
ATOM 832 C C . ASP A 1 105 ? 9.495 5.638 -1.723 1.00 90.06 105 ASP A C 1
ATOM 834 O O . ASP A 1 105 ? 8.376 5.418 -1.244 1.00 90.06 105 ASP A O 1
ATOM 838 N N . PRO A 1 106 ? 10.603 5.553 -0.960 1.00 90.06 106 PRO A N 1
ATOM 839 C CA . PRO A 1 106 ? 10.552 5.196 0.454 1.00 90.06 106 PRO A CA 1
ATOM 840 C C . PRO A 1 106 ? 9.895 6.274 1.327 1.00 90.06 106 PRO A C 1
ATOM 842 O O . PRO A 1 106 ? 9.357 5.943 2.386 1.00 90.06 106 PRO A O 1
ATOM 845 N N . ILE A 1 107 ? 9.948 7.547 0.921 1.00 91.00 107 ILE A N 1
ATOM 846 C CA . ILE A 1 107 ? 9.398 8.657 1.708 1.00 91.00 107 ILE A CA 1
ATOM 847 C C . ILE A 1 107 ? 7.879 8.619 1.594 1.00 91.00 107 ILE A C 1
ATOM 849 O O . ILE A 1 107 ? 7.200 8.459 2.612 1.00 91.00 107 ILE A O 1
ATOM 853 N N . THR A 1 108 ? 7.361 8.637 0.364 1.00 91.69 108 THR A N 1
ATOM 854 C CA . THR A 1 108 ? 5.919 8.548 0.104 1.00 91.69 108 THR A CA 1
ATOM 855 C C . THR A 1 108 ? 5.337 7.275 0.712 1.00 91.69 108 THR A C 1
ATOM 857 O O . THR A 1 108 ? 4.303 7.328 1.380 1.00 91.69 108 THR A O 1
ATOM 860 N N . PHE A 1 109 ? 6.022 6.132 0.580 1.00 91.94 109 PHE A N 1
ATOM 861 C CA . PHE A 1 109 ? 5.562 4.886 1.197 1.00 91.94 109 PHE A CA 1
ATOM 862 C C . PHE A 1 109 ? 5.398 5.019 2.718 1.00 91.94 109 PHE A C 1
ATOM 864 O O . PHE A 1 109 ? 4.368 4.631 3.275 1.00 91.94 109 PHE A O 1
ATOM 871 N N . ALA A 1 110 ? 6.406 5.563 3.403 1.00 91.62 110 ALA A N 1
ATOM 872 C CA . ALA A 1 110 ? 6.381 5.730 4.852 1.00 91.62 110 ALA A CA 1
ATOM 873 C C . ALA A 1 110 ? 5.279 6.697 5.313 1.00 91.62 110 ALA A C 1
ATOM 875 O O . ALA A 1 110 ? 4.641 6.452 6.341 1.00 91.62 110 ALA A O 1
ATOM 876 N N . GLU A 1 111 ? 5.051 7.782 4.574 1.00 93.00 111 GLU A N 1
ATOM 877 C CA . GLU A 1 111 ? 4.003 8.763 4.869 1.00 93.00 111 GLU A CA 1
ATOM 878 C C . GLU A 1 111 ? 2.605 8.164 4.713 1.00 93.00 111 GLU A C 1
ATOM 880 O O . GLU A 1 111 ? 1.790 8.259 5.636 1.00 93.00 111 GLU A O 1
ATOM 885 N N . VAL A 1 112 ? 2.355 7.468 3.602 1.00 92.69 112 VAL A N 1
ATOM 886 C CA . VAL A 1 112 ? 1.073 6.797 3.351 1.00 92.69 112 VAL A CA 1
ATOM 887 C C . VAL A 1 112 ? 0.823 5.718 4.404 1.00 92.69 112 VAL A C 1
ATOM 889 O O . VAL A 1 112 ? -0.254 5.678 4.995 1.00 92.69 112 VAL A O 1
ATOM 892 N N . ALA A 1 113 ? 1.827 4.900 4.732 1.00 91.75 113 ALA A N 1
ATOM 893 C CA . ALA A 1 113 ? 1.700 3.873 5.765 1.00 91.75 113 ALA A CA 1
ATOM 894 C C . ALA A 1 113 ? 1.347 4.458 7.146 1.00 91.75 113 ALA A C 1
ATOM 896 O O . ALA A 1 113 ? 0.486 3.919 7.846 1.00 91.75 113 ALA A O 1
ATOM 897 N N . LYS A 1 114 ? 1.976 5.574 7.545 1.00 92.12 114 LYS A N 1
ATOM 898 C CA . 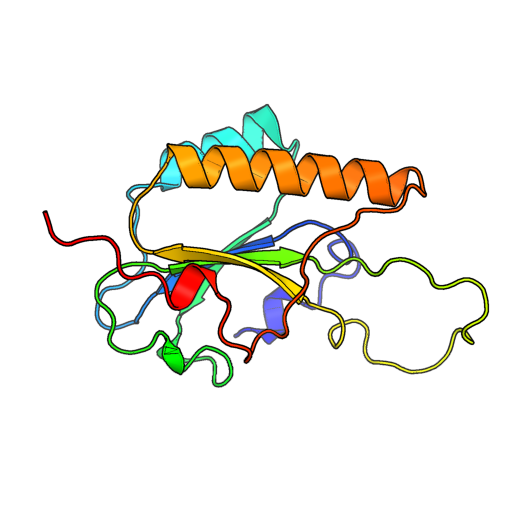LYS A 1 114 ? 1.636 6.277 8.795 1.00 92.12 114 LYS A CA 1
ATOM 899 C C . LYS A 1 114 ? 0.206 6.806 8.771 1.00 92.12 114 LYS A C 1
ATOM 901 O O . LYS A 1 114 ? -0.505 6.678 9.769 1.00 92.12 114 LYS A O 1
ATOM 906 N N . TYR A 1 115 ? -0.213 7.380 7.648 1.00 91.88 115 TYR A N 1
ATOM 907 C CA . TYR A 1 115 ? -1.563 7.903 7.490 1.00 91.88 115 TYR A CA 1
ATOM 908 C C . TYR A 1 115 ? -2.620 6.792 7.556 1.00 91.88 115 TYR A C 1
ATOM 910 O O . TYR A 1 115 ? -3.604 6.933 8.277 1.00 91.88 115 TYR A O 1
ATOM 918 N N . GLU A 1 116 ? -2.388 5.646 6.914 1.00 90.94 116 GLU A N 1
ATOM 919 C CA . GLU A 1 116 ? -3.299 4.497 6.990 1.00 90.94 116 GLU A CA 1
ATOM 920 C C . GLU A 1 116 ? -3.453 3.959 8.417 1.00 90.94 116 GLU A C 1
ATOM 922 O O . GLU A 1 116 ? -4.568 3.670 8.856 1.00 90.94 116 GLU A O 1
ATOM 927 N N . LEU A 1 117 ? -2.357 3.878 9.177 1.00 90.44 117 LEU A N 1
ATOM 928 C CA . LEU A 1 117 ? -2.399 3.488 10.590 1.00 90.44 117 LEU A CA 1
ATOM 929 C C . LEU A 1 117 ? -3.168 4.503 11.445 1.00 90.44 117 LEU A C 1
ATOM 931 O O . LEU A 1 117 ? -3.943 4.114 12.322 1.00 90.44 117 LEU A O 1
ATOM 935 N N . TYR A 1 118 ? -2.996 5.798 11.173 1.00 90.94 118 TYR A N 1
ATOM 936 C CA . TYR A 1 118 ? -3.777 6.855 11.813 1.00 90.94 118 TYR A CA 1
ATOM 937 C C . TYR A 1 118 ? -5.277 6.714 11.508 1.00 90.94 118 TYR A C 1
ATOM 939 O O . TYR A 1 118 ? -6.099 6.733 12.428 1.00 90.94 118 TYR A O 1
ATOM 947 N N . CYS A 1 119 ? -5.644 6.518 10.238 1.00 88.75 119 CYS A N 1
ATOM 948 C CA . CYS A 1 119 ? -7.028 6.309 9.814 1.00 88.75 119 CYS A CA 1
ATOM 949 C C . CYS A 1 119 ? -7.640 5.070 10.472 1.00 88.75 119 CYS A C 1
ATOM 951 O O . CYS A 1 119 ? -8.772 5.127 10.953 1.00 88.75 119 CYS A O 1
ATOM 953 N N . PHE A 1 120 ? -6.882 3.975 10.547 1.00 86.50 120 PHE A N 1
ATOM 954 C CA . PHE A 1 120 ? -7.298 2.756 11.231 1.00 86.50 120 PHE A CA 1
ATOM 955 C C . PHE A 1 120 ? -7.591 3.003 12.718 1.00 86.50 120 PHE A C 1
ATOM 957 O O . PHE A 1 120 ? -8.637 2.587 13.221 1.00 86.50 120 PHE A O 1
ATOM 964 N N . GLN A 1 121 ? -6.719 3.734 13.419 1.00 88.00 121 GLN A N 1
ATOM 965 C CA . GLN A 1 121 ? -6.937 4.074 14.826 1.00 88.00 121 GLN A CA 1
ATOM 966 C C . GLN A 1 121 ? -8.179 4.965 15.006 1.00 88.00 121 GLN A C 1
ATOM 968 O O . GLN A 1 121 ? -9.027 4.674 15.845 1.00 88.00 121 GLN A O 1
ATOM 973 N N . ARG A 1 122 ? -8.351 5.990 14.162 1.00 86.75 122 ARG A N 1
ATOM 974 C CA . ARG A 1 122 ? -9.539 6.864 14.172 1.00 86.75 122 ARG A CA 1
ATOM 975 C C . ARG A 1 122 ? -10.833 6.085 13.953 1.00 86.75 122 ARG A C 1
ATOM 977 O O . ARG A 1 122 ? -11.803 6.314 14.672 1.00 86.75 122 ARG A O 1
ATOM 984 N N . TRP A 1 123 ? -10.835 5.159 12.996 1.00 84.50 123 TRP A N 1
ATOM 985 C CA . TRP A 1 123 ? -11.969 4.274 12.740 1.00 84.50 123 TRP A CA 1
ATOM 986 C C . TRP A 1 123 ? -12.285 3.396 13.956 1.00 84.50 123 TRP A C 1
ATOM 988 O O . TRP A 1 123 ? -13.449 3.302 14.352 1.00 84.50 123 TRP A O 1
ATOM 998 N N . LYS A 1 124 ? -11.261 2.810 14.590 1.00 83.12 124 LYS A N 1
ATOM 999 C CA . LYS A 1 124 ? -11.412 2.004 15.811 1.00 83.12 124 LYS A CA 1
ATOM 1000 C C . LYS A 1 124 ? -12.025 2.814 16.959 1.00 83.12 124 LYS A C 1
ATOM 1002 O O . LYS A 1 124 ? -12.845 2.285 17.706 1.00 83.12 124 LYS A O 1
ATOM 1007 N N . ASP A 1 125 ? -11.683 4.094 17.046 1.00 86.50 125 ASP A N 1
ATOM 1008 C CA . ASP A 1 125 ? -12.222 5.033 18.034 1.00 86.50 125 ASP A CA 1
ATOM 1009 C C . ASP A 1 125 ? -13.619 5.576 17.650 1.00 86.50 125 ASP A C 1
ATOM 1011 O O . ASP A 1 125 ? -14.202 6.391 18.363 1.00 86.50 125 ASP A O 1
ATOM 1015 N N . GLY A 1 126 ? -14.189 5.119 16.527 1.00 80.75 126 GLY A N 1
ATOM 1016 C CA . GLY A 1 126 ? -15.521 5.504 16.056 1.00 80.75 126 GLY A CA 1
ATOM 1017 C C . GLY A 1 126 ? -15.577 6.882 15.395 1.00 80.75 126 GLY A C 1
ATOM 1018 O O . GLY A 1 126 ? -16.668 7.419 15.182 1.00 80.75 126 GLY A O 1
ATOM 1019 N N . HIS A 1 127 ? -14.426 7.465 15.061 1.00 82.00 127 HIS A N 1
ATOM 1020 C CA . HIS A 1 127 ? -14.358 8.743 14.374 1.00 82.00 127 HIS A CA 1
ATOM 1021 C C . HIS A 1 127 ? -14.439 8.576 12.850 1.00 82.00 127 HIS A C 1
ATOM 1023 O O . HIS A 1 127 ? -13.820 7.667 12.293 1.00 82.00 127 HIS A O 1
ATOM 1029 N N . PRO A 1 128 ? -15.161 9.474 12.153 1.00 76.88 128 PRO A N 1
ATOM 1030 C CA . PRO A 1 128 ? -15.156 9.502 10.698 1.00 76.88 128 PRO A CA 1
ATOM 1031 C C . PRO A 1 128 ? -13.753 9.823 10.166 1.00 76.88 128 PRO A C 1
ATOM 1033 O O . PRO A 1 128 ? -13.014 10.620 10.758 1.00 76.88 128 PRO A O 1
ATOM 1036 N N . VAL A 1 129 ? -13.422 9.225 9.023 1.00 81.75 129 VAL A N 1
ATOM 1037 C CA . VAL A 1 129 ? -12.242 9.550 8.219 1.00 81.75 129 VAL A CA 1
ATOM 1038 C C . VAL A 1 129 ? -12.754 9.973 6.853 1.00 81.75 129 VAL A C 1
ATOM 1040 O O . VAL A 1 129 ? -13.302 9.151 6.125 1.00 81.75 129 VAL A O 1
ATOM 1043 N N . ASP A 1 130 ? -12.606 11.253 6.535 1.00 80.12 130 ASP A N 1
ATOM 1044 C CA . ASP A 1 130 ? -12.953 11.776 5.220 1.00 80.12 130 ASP A CA 1
ATOM 1045 C C . ASP A 1 130 ? -11.755 11.605 4.285 1.00 80.12 130 ASP A C 1
ATOM 1047 O O . ASP A 1 130 ? -10.681 12.160 4.538 1.00 80.12 130 ASP A O 1
ATOM 1051 N N . ARG A 1 131 ? -11.911 10.760 3.265 1.00 82.75 131 ARG A N 1
ATOM 1052 C CA . ARG A 1 131 ? -10.894 10.519 2.242 1.00 82.75 131 ARG A CA 1
ATOM 1053 C C . ARG A 1 131 ? -11.500 9.898 0.984 1.00 82.75 131 ARG A C 1
ATOM 1055 O O . ARG A 1 131 ? -12.522 9.215 1.078 1.00 82.75 131 ARG A O 1
ATOM 1062 N N . PRO A 1 132 ? -10.830 10.041 -0.169 1.00 85.38 132 PRO A N 1
ATOM 1063 C CA . PRO A 1 132 ? -11.189 9.301 -1.366 1.00 85.38 132 PRO A CA 1
ATOM 1064 C C . PRO A 1 132 ? -11.033 7.793 -1.150 1.00 85.38 132 PRO A C 1
ATOM 1066 O O . PRO A 1 132 ? -10.064 7.335 -0.541 1.00 85.38 132 PRO A O 1
ATOM 1069 N N . LEU A 1 133 ? -11.995 7.034 -1.663 1.00 88.25 133 LEU A N 1
ATOM 1070 C CA . LEU A 1 133 ? -12.015 5.578 -1.650 1.00 88.25 133 LEU A CA 1
ATOM 1071 C C . LEU A 1 133 ? -12.419 5.112 -3.043 1.00 88.25 133 LEU A C 1
ATOM 1073 O O . LEU A 1 133 ? -13.504 5.459 -3.505 1.00 88.25 133 LEU A O 1
ATOM 1077 N N . TYR A 1 134 ? -11.566 4.319 -3.677 1.00 89.00 134 TYR A N 1
ATOM 1078 C CA . TYR A 1 134 ? -11.777 3.833 -5.039 1.00 89.00 134 TYR A CA 1
ATOM 1079 C C . TYR A 1 134 ? -12.003 2.325 -5.041 1.00 89.00 134 TYR A C 1
ATOM 1081 O O . TYR A 1 134 ? -11.596 1.622 -4.106 1.00 89.00 134 TYR A O 1
ATOM 1089 N N . GLN A 1 135 ? -12.654 1.810 -6.077 1.00 88.25 135 GLN A N 1
ATOM 1090 C CA . GLN A 1 135 ? -12.722 0.361 -6.277 1.00 88.25 135 GLN A CA 1
ATOM 1091 C C . GLN A 1 135 ? -11.351 -0.207 -6.675 1.00 88.25 135 GLN A C 1
ATOM 1093 O O . GLN A 1 135 ? -10.455 0.519 -7.100 1.00 88.25 135 GLN A O 1
ATOM 1098 N N . LEU A 1 136 ? -11.156 -1.519 -6.520 1.00 87.00 136 LEU A N 1
ATOM 1099 C CA . LEU A 1 136 ? -9.884 -2.166 -6.877 1.00 87.00 136 LEU A CA 1
ATOM 1100 C C . LEU A 1 136 ? -9.592 -2.102 -8.384 1.00 87.00 136 LEU A C 1
ATOM 1102 O O . LEU A 1 136 ? -8.426 -2.001 -8.773 1.00 87.00 136 LEU A O 1
ATOM 1106 N N . ASP A 1 137 ? -10.627 -2.175 -9.218 1.00 87.12 137 ASP A N 1
ATOM 1107 C CA . ASP A 1 137 ? -10.575 -2.076 -10.682 1.00 87.12 137 ASP A CA 1
ATOM 1108 C C . ASP A 1 137 ? -10.565 -0.627 -11.193 1.00 87.12 137 ASP A C 1
ATOM 1110 O O . ASP A 1 137 ? -10.211 -0.385 -12.347 1.00 8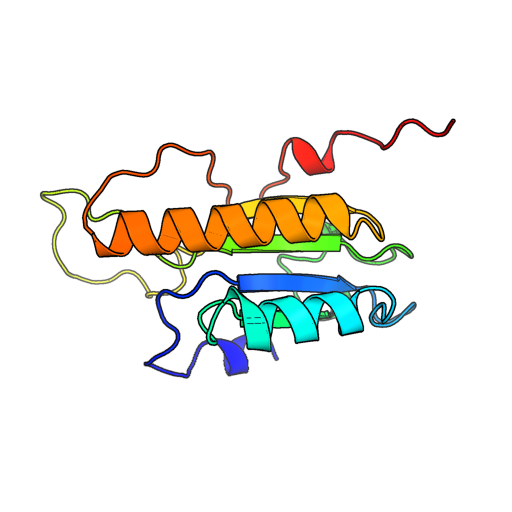7.12 137 ASP A O 1
ATOM 1114 N N . GLU A 1 138 ? -10.907 0.334 -10.337 1.00 89.19 138 GLU A N 1
ATOM 1115 C CA . GLU A 1 138 ? -10.940 1.751 -10.674 1.00 89.19 138 GLU A CA 1
ATOM 1116 C C . GLU A 1 138 ? -9.523 2.331 -10.790 1.00 89.19 138 GLU A C 1
ATOM 1118 O O . GLU A 1 138 ? -8.626 2.039 -9.994 1.00 89.19 138 GLU A O 1
ATOM 1123 N N . VAL A 1 139 ? -9.319 3.169 -11.809 1.00 89.88 139 VAL A N 1
ATOM 1124 C CA . VAL A 1 139 ? -8.073 3.919 -11.999 1.00 89.88 139 VAL A CA 1
ATOM 1125 C C . VAL A 1 139 ? -8.118 5.158 -11.114 1.00 89.88 139 VAL A C 1
ATOM 1127 O O . VAL A 1 139 ? -8.985 6.015 -11.279 1.00 89.88 139 VAL A O 1
ATOM 1130 N N . THR A 1 140 ? -7.171 5.273 -10.189 1.00 90.00 140 THR A N 1
ATOM 1131 C CA . THR A 1 140 ? -7.091 6.424 -9.283 1.00 90.00 140 THR A CA 1
ATOM 1132 C C . THR A 1 140 ? -6.449 7.641 -9.964 1.00 90.00 140 THR A C 1
ATOM 1134 O O . THR A 1 140 ? -5.625 7.480 -10.869 1.00 90.00 140 THR A O 1
ATOM 1137 N N . PRO A 1 141 ? -6.737 8.880 -9.518 1.00 89.19 141 PRO A N 1
ATOM 1138 C CA . PRO A 1 141 ? -6.053 10.071 -10.024 1.00 89.19 141 PRO A CA 1
ATOM 1139 C C . PRO A 1 141 ? -4.528 9.988 -9.896 1.00 89.19 141 PRO A C 1
ATOM 1141 O O . PRO A 1 141 ? -3.816 10.436 -10.791 1.00 89.19 141 PRO A O 1
ATOM 1144 N N . ASP A 1 142 ? -4.027 9.360 -8.827 1.00 87.06 142 ASP A N 1
ATOM 1145 C CA . ASP A 1 142 ? -2.591 9.161 -8.603 1.00 87.06 142 ASP A CA 1
ATOM 1146 C C . ASP A 1 142 ? -1.940 8.290 -9.694 1.00 87.06 142 ASP A C 1
ATOM 1148 O O . ASP A 1 142 ? -0.779 8.493 -10.038 1.00 87.06 142 ASP A O 1
ATOM 1152 N N . GLU A 1 143 ? -2.684 7.349 -10.288 1.00 85.94 143 GLU A N 1
ATOM 1153 C CA . GLU A 1 143 ? -2.203 6.532 -11.411 1.00 85.94 143 GLU A CA 1
ATOM 1154 C C . GLU A 1 143 ? -2.119 7.313 -12.727 1.00 85.94 143 GLU A C 1
ATOM 1156 O O . GLU A 1 143 ? -1.363 6.925 -13.622 1.00 85.94 143 GLU A O 1
ATOM 1161 N N . MET A 1 144 ? -2.908 8.383 -12.863 1.00 83.94 144 MET A N 1
ATOM 1162 C CA . MET A 1 144 ? -2.968 9.205 -14.074 1.00 83.94 144 MET A CA 1
ATOM 1163 C C . MET A 1 144 ? -1.862 10.263 -14.120 1.00 83.94 144 MET A C 1
ATOM 1165 O O . MET A 1 144 ? -1.496 10.719 -15.208 1.00 83.94 144 MET A O 1
ATOM 1169 N N . VAL A 1 145 ? -1.314 10.652 -12.964 1.00 73.62 145 VAL A N 1
ATOM 1170 C CA . VAL A 1 145 ? -0.185 11.583 -12.889 1.00 73.62 145 VAL A CA 1
ATOM 1171 C C . VAL A 1 145 ? 1.069 10.847 -13.352 1.00 73.62 145 VAL A C 1
ATOM 1173 O O . VAL A 1 145 ? 1.647 10.038 -12.631 1.00 73.62 145 VAL A O 1
ATOM 1176 N N . ARG A 1 146 ? 1.507 11.114 -14.586 1.00 56.75 146 ARG A N 1
ATOM 1177 C CA . ARG A 1 146 ? 2.825 10.652 -15.033 1.00 56.75 146 ARG A CA 1
ATOM 1178 C C . ARG A 1 146 ? 3.881 11.331 -14.157 1.00 56.75 146 ARG A C 1
ATOM 1180 O O . ARG A 1 146 ? 3.810 12.556 -14.022 1.00 56.75 146 ARG A O 1
ATOM 1187 N N . PRO A 1 147 ? 4.862 10.602 -13.595 1.00 53.56 147 PRO A N 1
ATOM 1188 C CA . PRO A 1 147 ? 6.041 11.267 -13.071 1.00 53.56 147 PRO A CA 1
ATOM 1189 C C . PRO A 1 147 ? 6.623 12.068 -14.233 1.00 53.56 147 PRO A C 1
ATOM 1191 O O . PRO A 1 147 ? 6.811 11.536 -15.331 1.00 53.56 147 PRO A O 1
ATOM 1194 N N . ASN A 1 148 ? 6.799 13.373 -14.029 1.00 43.91 148 ASN A N 1
ATOM 1195 C CA . ASN A 1 148 ? 7.489 14.194 -15.005 1.00 43.91 148 ASN A CA 1
ATOM 1196 C C . ASN A 1 148 ? 8.851 13.538 -15.247 1.00 43.91 148 ASN A C 1
ATOM 1198 O O . ASN A 1 148 ? 9.664 13.449 -14.330 1.00 43.91 148 ASN A O 1
ATOM 1202 N N . LEU A 1 149 ? 9.056 13.033 -16.462 1.00 41.25 149 LEU A N 1
ATOM 1203 C CA . LEU A 1 149 ? 10.365 12.631 -16.952 1.00 41.25 149 LEU A CA 1
ATOM 1204 C C . LEU A 1 149 ? 11.187 13.919 -17.062 1.00 41.25 149 LEU A C 1
ATOM 1206 O O . LEU A 1 149 ? 11.092 14.624 -18.068 1.00 41.25 149 LEU A O 1
ATOM 1210 N N . TYR A 1 150 ? 11.906 14.253 -15.994 1.00 37.56 150 TYR A N 1
ATOM 1211 C CA . TYR A 1 150 ? 12.989 15.231 -15.993 1.00 37.56 150 TYR A CA 1
ATOM 1212 C C . TYR A 1 150 ? 14.304 14.497 -15.763 1.00 37.56 150 TYR A C 1
ATOM 1214 O O . TYR A 1 150 ? 14.356 13.682 -14.814 1.00 37.56 150 TYR A O 1
#

pLDDT: mean 77.79, std 18.07, range [36.25, 93.94]

Foldseek 3Di:
DVVVVVPDPPLQFAKEKEWEDAPVQAGDCLCVVVVVCCCVPPCVNRYHYYYHHLVVDPLSVVRYPDNKIKIWIKGLDDQDDPPDDPDDDDSRQPIWTQDMAIHDDSVVVVVVSNVSSVCSVCVVVNHDDDGDTHGSSDDDPNNVDDDPPD

Sequence (150 aa):
PVIYILTLGALHALPIGAEIFSNAFGPCSALDRLFSTIKMNWSDGKLILLKVPADEIEVLQRFRHQSEPVYMFISAFFQRVKGLPKQSLPEFENARVTKVFRGVDPITFAEVAKYELYCFQRWKDGHPVDRPLYQLDEVTPDEMVRPNLY

Radius of gyration: 15.67 Å; chains: 1; bounding box: 44×33×36 Å

Organism: Spodoptera frugiperda (NCBI:txid7108)